Protein AF-A0AAV2J0L2-F1 (afdb_monomer)

Solvent-accessible surface area (backbone atoms only — not comparable to full-atom values): 5773 Å² total; per-residue (Å²): 134,97,79,76,76,50,74,67,54,54,50,52,54,50,51,46,53,52,51,53,52,49,51,51,52,51,44,51,51,54,52,51,51,53,50,52,52,41,52,50,55,52,52,53,39,68,74,71,47,91,86,59,57,69,62,52,51,50,52,44,50,50,54,53,51,52,53,52,50,56,44,52,50,57,50,51,53,50,52,50,51,48,50,51,54,52,50,50,54,54,52,52,62,51,54,57,56,56,66,76,73,109

Structure (mmCIF, N/CA/C/O backbone):
data_AF-A0AAV2J0L2-F1
#
_entry.id   AF-A0AAV2J0L2-F1
#
loop_
_atom_site.group_PDB
_atom_site.id
_atom_site.type_symbol
_atom_site.label_atom_id
_atom_site.label_alt_id
_atom_site.label_comp_id
_atom_site.label_asym_id
_atom_site.label_entity_id
_atom_site.label_seq_id
_atom_site.pdbx_PDB_ins_code
_atom_site.Cartn_x
_atom_site.Cartn_y
_atom_site.Cartn_z
_atom_site.occupancy
_atom_site.B_iso_or_equiv
_atom_site.auth_seq_id
_atom_site.auth_comp_id
_atom_site.auth_asym_id
_atom_site.auth_atom_id
_atom_site.pdbx_PDB_model_num
ATOM 1 N N . MET A 1 1 ? 30.136 -10.021 -23.443 1.00 39.88 1 MET A N 1
ATOM 2 C CA . MET A 1 1 ? 30.294 -8.549 -23.434 1.00 39.88 1 MET A CA 1
ATOM 3 C C . MET A 1 1 ? 28.905 -7.906 -23.415 1.00 39.88 1 MET A C 1
ATOM 5 O O . MET A 1 1 ? 28.427 -7.450 -24.441 1.00 39.88 1 MET A O 1
ATOM 9 N N . PHE A 1 2 ? 28.218 -7.916 -22.267 1.00 40.34 2 PHE A N 1
ATOM 10 C CA . PHE A 1 2 ? 26.909 -7.263 -22.108 1.00 40.34 2 PHE A CA 1
ATOM 11 C C . PHE A 1 2 ? 27.129 -5.760 -21.907 1.00 40.34 2 PHE A C 1
ATOM 13 O O . PHE A 1 2 ? 27.141 -5.279 -20.780 1.00 40.34 2 PHE A O 1
ATOM 20 N N . ARG A 1 3 ? 27.448 -5.019 -22.974 1.00 44.84 3 ARG A N 1
ATOM 21 C CA . ARG A 1 3 ? 27.792 -3.587 -22.854 1.00 44.84 3 ARG A CA 1
ATOM 22 C C . ARG A 1 3 ? 27.055 -2.677 -23.829 1.00 44.84 3 ARG A C 1
ATOM 24 O O . ARG A 1 3 ? 27.583 -1.644 -24.224 1.00 44.84 3 ARG A O 1
ATOM 31 N N . ARG A 1 4 ? 25.835 -3.048 -24.206 1.00 46.06 4 ARG A N 1
ATOM 32 C CA . ARG A 1 4 ? 24.925 -2.167 -24.942 1.00 46.06 4 ARG A CA 1
ATOM 33 C C . ARG A 1 4 ? 23.513 -2.304 -24.385 1.00 46.06 4 ARG A C 1
ATOM 35 O O . ARG A 1 4 ? 22.634 -2.816 -25.057 1.00 46.06 4 ARG A O 1
ATOM 42 N N . CYS A 1 5 ? 23.313 -1.876 -23.142 1.00 54.16 5 CYS A N 1
ATOM 43 C CA . CYS A 1 5 ? 21.995 -1.363 -22.785 1.00 54.16 5 CYS A CA 1
ATOM 44 C C . CYS A 1 5 ? 21.936 0.035 -23.408 1.00 54.16 5 CYS A C 1
ATOM 46 O O . C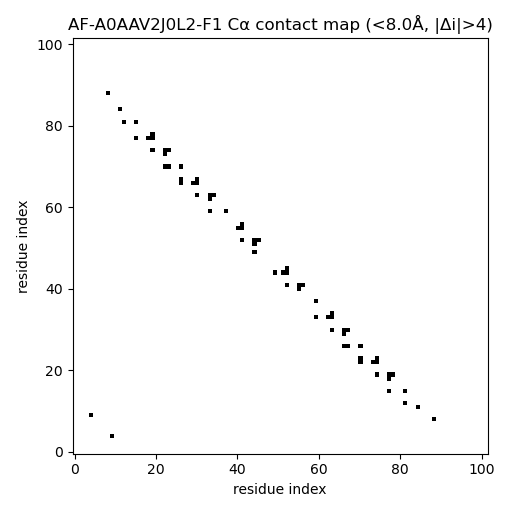YS A 1 5 ? 22.794 0.869 -23.105 1.00 54.16 5 CYS A O 1
ATOM 48 N N . SER A 1 6 ? 21.014 0.251 -24.341 1.00 61.62 6 SER A N 1
ATOM 49 C CA . SER A 1 6 ? 20.759 1.572 -24.916 1.00 61.62 6 SER A CA 1
ATOM 50 C C . SER A 1 6 ? 20.251 2.532 -23.826 1.00 61.62 6 SER A C 1
ATOM 52 O O . SER A 1 6 ? 19.874 2.096 -22.733 1.00 61.62 6 SER A O 1
ATOM 54 N N . GLY A 1 7 ? 20.261 3.845 -24.085 1.00 65.25 7 GLY A N 1
ATOM 55 C CA . GLY A 1 7 ? 19.723 4.833 -23.136 1.00 65.25 7 GLY A CA 1
ATOM 56 C C . GLY A 1 7 ? 18.276 4.520 -22.732 1.00 65.25 7 GLY A C 1
ATOM 57 O O . GLY A 1 7 ? 17.933 4.614 -21.553 1.00 65.25 7 GLY A O 1
ATOM 58 N N . ASP A 1 8 ? 17.482 4.027 -23.684 1.00 65.88 8 ASP A N 1
ATOM 59 C CA . ASP A 1 8 ? 16.105 3.575 -23.485 1.00 65.88 8 ASP A CA 1
ATOM 60 C C . ASP A 1 8 ? 15.984 2.418 -22.482 1.00 65.88 8 ASP A C 1
ATOM 62 O O . ASP A 1 8 ? 15.079 2.410 -21.648 1.00 65.88 8 ASP A O 1
ATOM 66 N N . ASP A 1 9 ? 16.907 1.452 -22.503 1.00 68.19 9 ASP A N 1
ATOM 67 C CA . ASP A 1 9 ? 16.869 0.300 -21.590 1.00 68.19 9 ASP A CA 1
ATOM 68 C C . ASP A 1 9 ? 17.164 0.718 -20.141 1.00 68.19 9 ASP A C 1
ATOM 70 O O . ASP A 1 9 ? 16.533 0.233 -19.197 1.00 68.19 9 ASP A O 1
ATOM 74 N N . GLN A 1 10 ? 18.097 1.660 -19.950 1.00 68.50 10 GLN A N 1
ATOM 75 C CA . GLN A 1 10 ? 18.356 2.240 -18.629 1.00 68.50 10 GLN A CA 1
ATOM 76 C C . GLN A 1 10 ? 17.172 3.063 -18.123 1.00 68.50 10 GLN A C 1
ATOM 78 O O . GLN A 1 10 ? 16.865 3.023 -16.928 1.00 68.50 10 GLN A O 1
ATOM 83 N N . GLU A 1 11 ? 16.507 3.812 -19.003 1.00 74.50 11 GLU A N 1
ATOM 84 C CA . GLU A 1 11 ? 15.331 4.591 -18.630 1.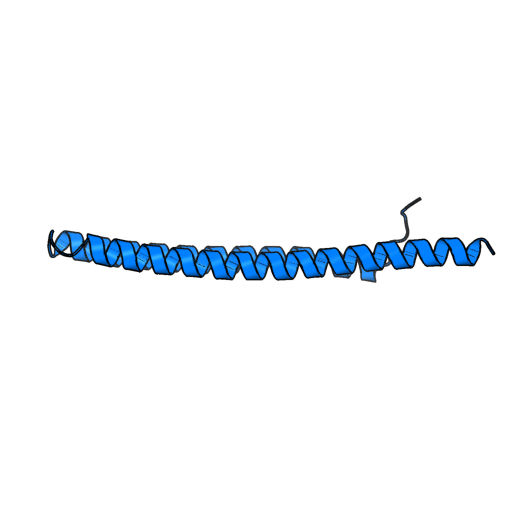00 74.50 11 GLU A CA 1
ATOM 85 C C . GLU A 1 11 ? 14.173 3.685 -18.194 1.00 74.50 11 GLU A C 1
ATOM 87 O O . GLU A 1 11 ? 13.561 3.937 -17.153 1.00 74.50 11 GLU A O 1
ATOM 92 N N . ARG A 1 12 ? 13.925 2.582 -18.913 1.00 70.81 12 ARG A N 1
ATOM 93 C CA . ARG A 1 12 ? 12.918 1.580 -18.527 1.00 70.81 12 ARG A CA 1
ATOM 94 C C . ARG A 1 12 ? 13.199 0.990 -17.151 1.00 70.81 12 ARG A C 1
ATOM 96 O O . ARG A 1 12 ? 12.300 0.943 -16.313 1.00 70.81 12 ARG A O 1
ATOM 103 N N . PHE A 1 13 ? 14.452 0.623 -16.874 1.00 71.50 13 PHE A N 1
ATOM 104 C CA . PHE A 1 13 ? 14.829 0.093 -15.563 1.00 71.50 13 PHE A CA 1
ATOM 105 C C . PHE A 1 13 ? 14.606 1.118 -14.437 1.00 71.50 13 PHE A C 1
ATOM 107 O O . PHE A 1 13 ? 14.072 0.775 -13.379 1.00 71.50 13 PHE A O 1
ATOM 114 N N . ARG A 1 14 ? 14.950 2.395 -14.668 1.00 75.56 14 ARG A N 1
ATOM 115 C CA . ARG A 1 14 ? 14.683 3.475 -13.700 1.00 75.56 14 ARG A CA 1
ATOM 116 C C . ARG A 1 14 ? 13.191 3.692 -13.471 1.00 75.56 14 ARG A C 1
ATOM 118 O O . ARG A 1 14 ? 12.794 3.825 -12.318 1.00 75.56 14 ARG A O 1
ATOM 125 N N . ARG A 1 15 ? 12.371 3.702 -14.528 1.00 75.19 15 ARG A N 1
ATOM 126 C CA . ARG A 1 15 ? 10.908 3.841 -14.408 1.00 75.19 15 ARG A CA 1
ATOM 127 C C . ARG A 1 15 ? 10.299 2.693 -13.607 1.00 75.19 15 ARG A C 1
ATOM 129 O O . ARG A 1 15 ? 9.504 2.945 -12.708 1.00 75.19 15 ARG A O 1
ATOM 136 N N . CYS A 1 16 ? 10.731 1.461 -13.868 1.00 73.44 16 CYS A N 1
ATOM 137 C CA . CYS A 1 16 ? 10.308 0.286 -13.109 1.00 73.44 16 CYS A CA 1
ATOM 138 C C . CYS A 1 16 ? 10.651 0.396 -11.619 1.00 73.44 16 CYS A C 1
ATOM 140 O O . CYS A 1 16 ? 9.775 0.256 -10.766 1.00 73.44 16 CYS A O 1
ATOM 142 N N . SER A 1 17 ? 11.909 0.706 -11.298 1.00 72.44 17 SER A N 1
ATOM 143 C CA . SER A 1 17 ? 12.351 0.883 -9.909 1.00 72.44 17 SER A CA 1
ATOM 144 C C . SER A 1 17 ? 11.601 2.023 -9.203 1.00 72.44 17 SER A C 1
ATOM 146 O O . SER A 1 17 ? 11.126 1.857 -8.079 1.00 72.44 17 SER A O 1
ATOM 148 N N . GLY A 1 18 ? 11.420 3.156 -9.892 1.00 79.69 18 GLY A N 1
ATOM 149 C CA . GLY A 1 18 ? 10.684 4.313 -9.381 1.00 79.69 18 GLY A CA 1
ATOM 150 C C . GLY A 1 18 ? 9.227 3.990 -9.060 1.00 79.69 18 GLY A C 1
ATOM 151 O O . GLY A 1 18 ? 8.774 4.254 -7.948 1.00 79.69 18 GLY A O 1
ATOM 152 N N . GLY A 1 19 ? 8.515 3.334 -9.979 1.00 76.50 19 GLY A N 1
ATOM 153 C CA . GLY A 1 19 ? 7.124 2.956 -9.744 1.00 76.50 19 GLY A CA 1
ATOM 154 C C . GLY A 1 19 ? 6.966 1.941 -8.603 1.00 76.50 19 GLY A C 1
ATOM 155 O O . GLY A 1 19 ? 6.003 2.022 -7.841 1.00 76.50 19 GLY A O 1
ATOM 156 N N . VAL A 1 20 ? 7.900 0.990 -8.442 1.00 71.50 20 VAL A N 1
ATOM 157 C CA . VAL A 1 20 ? 7.850 0.021 -7.328 1.00 71.50 20 VAL A CA 1
ATOM 158 C C . VAL A 1 20 ? 8.009 0.754 -5.997 1.00 71.50 20 VAL A C 1
ATOM 160 O O . VAL A 1 20 ? 7.301 0.462 -5.032 1.00 71.50 20 VAL A O 1
ATOM 163 N N . GLN A 1 21 ? 8.901 1.744 -5.951 1.00 76.25 21 GLN A N 1
ATOM 164 C CA . GLN A 1 21 ? 9.114 2.557 -4.760 1.00 76.25 21 GLN A CA 1
ATOM 165 C C . GLN A 1 21 ? 7.892 3.427 -4.423 1.00 76.25 21 GLN A C 1
ATOM 167 O O . GLN A 1 21 ? 7.539 3.552 -3.249 1.00 76.25 21 GLN A O 1
ATOM 172 N N . GLU A 1 22 ? 7.223 4.001 -5.425 1.00 81.31 22 GLU A N 1
ATOM 173 C CA . GLU A 1 22 ? 5.977 4.754 -5.235 1.00 81.31 22 GLU A CA 1
ATOM 174 C C . GLU A 1 22 ? 4.836 3.873 -4.725 1.00 81.31 22 GLU A C 1
ATOM 176 O O . GLU A 1 22 ? 4.176 4.244 -3.751 1.00 81.31 22 GLU A O 1
ATOM 181 N N . LEU A 1 23 ? 4.649 2.683 -5.306 1.00 75.88 23 LEU A N 1
ATOM 182 C CA . LEU A 1 23 ? 3.660 1.716 -4.827 1.00 75.88 23 LEU A CA 1
ATOM 183 C C . LEU A 1 23 ? 3.913 1.332 -3.372 1.00 75.88 23 LEU A C 1
ATOM 185 O O . LEU A 1 23 ? 2.986 1.350 -2.564 1.00 75.88 23 LEU A O 1
ATOM 1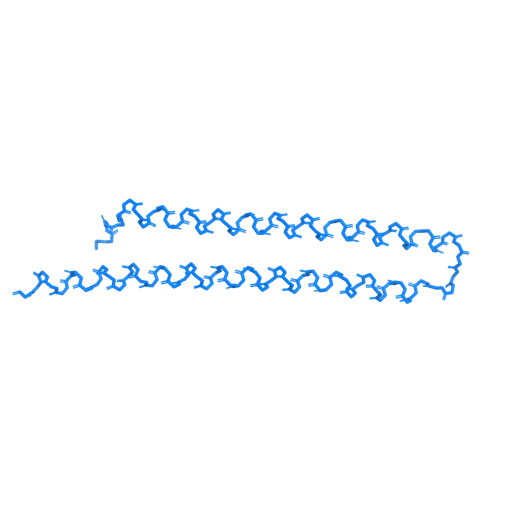89 N N . PHE A 1 24 ? 5.167 1.052 -3.011 1.00 73.75 24 PHE A N 1
ATOM 190 C CA . PHE A 1 24 ? 5.520 0.724 -1.633 1.00 73.75 24 PHE A CA 1
ATOM 191 C C . PHE A 1 24 ? 5.192 1.871 -0.666 1.00 73.75 24 PHE A C 1
ATOM 193 O O . PHE A 1 24 ? 4.609 1.639 0.395 1.00 73.75 24 PHE A O 1
ATOM 200 N N . ARG A 1 25 ? 5.510 3.122 -1.035 1.00 79.56 25 ARG A N 1
ATOM 201 C CA . ARG A 1 25 ? 5.175 4.301 -0.217 1.00 79.56 25 ARG A CA 1
ATOM 202 C C . ARG A 1 25 ? 3.668 4.489 -0.071 1.00 79.56 25 ARG A C 1
ATOM 204 O O . ARG A 1 25 ? 3.202 4.697 1.046 1.00 79.56 25 ARG A O 1
ATOM 211 N N . SER A 1 26 ? 2.922 4.402 -1.171 1.00 77.50 26 SER A N 1
ATOM 212 C CA . SER A 1 26 ? 1.465 4.558 -1.168 1.00 77.50 26 SER A CA 1
ATOM 213 C C . SER A 1 26 ? 0.807 3.501 -0.279 1.00 77.50 26 SER A C 1
ATOM 215 O O . SER A 1 26 ? 0.069 3.832 0.648 1.00 77.50 26 SER A O 1
ATOM 217 N N . CYS A 1 27 ? 1.181 2.237 -0.470 1.00 74.62 27 CYS A N 1
ATOM 218 C CA . CYS A 1 27 ? 0.691 1.119 0.325 1.00 74.62 27 CYS A CA 1
ATOM 219 C C . CYS A 1 27 ? 1.009 1.247 1.813 1.00 74.62 27 CYS A C 1
ATOM 221 O O . CYS A 1 27 ? 0.127 1.055 2.649 1.00 74.62 27 CYS A O 1
ATOM 223 N N . SER A 1 28 ? 2.242 1.625 2.152 1.00 75.25 28 SER A N 1
ATOM 224 C CA . SER A 1 28 ? 2.636 1.877 3.540 1.00 75.25 28 SER A CA 1
ATOM 225 C C . SER A 1 28 ? 1.807 3.003 4.176 1.00 75.25 28 SER A C 1
ATOM 227 O O . SER A 1 28 ? 1.352 2.872 5.314 1.00 75.25 28 SER A O 1
ATOM 229 N N . GLY A 1 29 ? 1.530 4.073 3.421 1.00 81.38 29 GLY A N 1
ATOM 230 C CA . GLY A 1 29 ? 0.675 5.178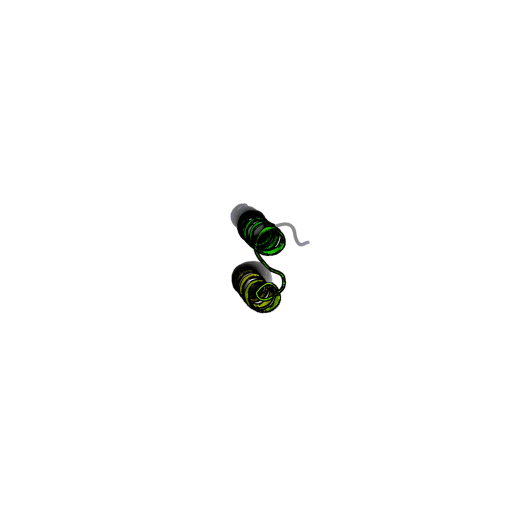 3.861 1.00 81.38 29 GLY A CA 1
ATOM 231 C C . GLY A 1 29 ? -0.761 4.742 4.163 1.00 81.38 29 GLY A C 1
ATOM 232 O O . GLY A 1 29 ? -1.275 5.037 5.243 1.00 81.38 29 GLY A O 1
ATOM 233 N N . VAL A 1 30 ? -1.384 3.981 3.257 1.00 77.00 30 VAL A N 1
ATOM 234 C CA . VAL A 1 30 ? -2.752 3.465 3.448 1.00 77.00 30 VAL A CA 1
ATOM 235 C C . VAL A 1 30 ? -2.820 2.529 4.659 1.00 77.00 30 VAL A C 1
ATOM 237 O O . VAL A 1 30 ? -3.714 2.664 5.494 1.00 77.00 30 VAL A O 1
ATOM 240 N N . VAL A 1 31 ? -1.853 1.616 4.811 1.00 73.56 31 VAL A N 1
ATOM 241 C CA . VAL A 1 31 ? -1.791 0.704 5.968 1.00 73.56 31 VAL A CA 1
ATOM 242 C C . VAL A 1 31 ? -1.650 1.480 7.281 1.00 73.56 31 VAL A C 1
ATOM 244 O O . VAL A 1 31 ? -2.360 1.180 8.244 1.00 73.56 31 VAL A O 1
ATOM 247 N N . GLN A 1 32 ? -0.787 2.502 7.330 1.00 79.69 32 GLN A N 1
ATOM 248 C CA . GLN A 1 32 ? -0.657 3.350 8.517 1.00 79.69 32 GLN A CA 1
ATOM 249 C C . GLN A 1 32 ? -1.962 4.068 8.871 1.00 79.69 32 GLN A C 1
ATOM 251 O O . GLN A 1 32 ? -2.306 4.147 10.052 1.00 79.69 32 GLN A O 1
ATOM 256 N N . GLU A 1 33 ? -2.679 4.609 7.884 1.00 82.12 33 GLU A N 1
ATOM 257 C CA . GLU A 1 33 ? -3.942 5.306 8.132 1.00 82.12 33 GLU A CA 1
ATOM 258 C C . GLU A 1 33 ? -4.992 4.354 8.718 1.00 82.12 33 GLU A C 1
ATOM 260 O O . GLU A 1 33 ? -5.599 4.656 9.750 1.00 82.12 33 GLU A O 1
ATOM 265 N N . VAL A 1 34 ? -5.151 3.169 8.119 1.00 76.06 34 VAL A N 1
ATOM 266 C CA . VAL A 1 34 ? -6.085 2.142 8.601 1.00 76.06 34 VAL A CA 1
ATOM 267 C C . VAL A 1 34 ? -5.743 1.709 10.022 1.00 76.06 34 VAL A C 1
ATOM 269 O O . VAL A 1 34 ? -6.640 1.609 10.864 1.00 76.06 34 VAL A O 1
ATOM 272 N N . PHE A 1 35 ? -4.460 1.496 10.325 1.00 74.62 35 PHE A N 1
ATOM 273 C CA . PHE A 1 35 ? -4.024 1.121 11.669 1.00 74.62 35 PHE A CA 1
ATOM 274 C C . PHE A 1 35 ? -4.352 2.208 12.701 1.00 74.62 35 PHE A C 1
ATOM 276 O O . PHE A 1 35 ? -4.854 1.912 13.790 1.00 74.62 35 PHE A O 1
ATOM 283 N N . ARG A 1 36 ? -4.123 3.479 12.345 1.00 81.56 36 ARG A N 1
ATOM 284 C CA . ARG A 1 36 ? -4.398 4.633 13.212 1.00 81.56 36 ARG A CA 1
ATOM 285 C C . ARG A 1 36 ? -5.892 4.766 13.511 1.00 81.56 36 ARG A C 1
ATOM 287 O O . ARG A 1 36 ? -6.269 4.928 14.670 1.00 81.56 36 ARG A O 1
ATOM 294 N N . ARG A 1 37 ? -6.744 4.636 12.486 1.00 77.50 37 ARG A N 1
ATOM 295 C CA . ARG A 1 37 ? -8.210 4.670 12.634 1.00 77.50 37 ARG A CA 1
ATOM 296 C C . ARG A 1 37 ? -8.706 3.500 13.478 1.00 77.50 37 ARG A C 1
ATOM 298 O O . ARG A 1 37 ? -9.450 3.713 14.428 1.00 77.50 37 ARG A O 1
ATOM 305 N N . SER A 1 38 ? -8.228 2.291 13.192 1.00 74.88 38 SER A N 1
ATOM 306 C CA . SER A 1 38 ? -8.598 1.075 13.928 1.00 74.88 38 SER A CA 1
ATOM 307 C C . SER A 1 38 ? -8.234 1.169 15.410 1.00 74.88 38 SER A C 1
ATOM 309 O O . SER A 1 38 ? -9.057 0.873 16.271 1.00 74.88 38 SER A O 1
ATOM 311 N N . SER A 1 39 ? -7.031 1.659 15.721 1.00 75.50 39 SER A N 1
ATOM 312 C CA . SER A 1 39 ? -6.583 1.852 17.105 1.00 75.50 39 SER A CA 1
ATOM 313 C C . SER A 1 39 ? -7.430 2.883 17.855 1.00 75.50 39 SER A C 1
ATOM 315 O O . SER A 1 39 ? -7.738 2.677 19.028 1.00 75.50 39 SER A O 1
ATOM 317 N N . GLY A 1 40 ? -7.848 3.963 17.182 1.00 80.06 40 GLY A N 1
ATOM 318 C CA . GLY A 1 40 ? -8.757 4.960 17.753 1.00 80.06 40 GLY A CA 1
ATOM 319 C C . GLY A 1 40 ? -10.123 4.372 18.114 1.00 80.06 40 GLY A C 1
ATOM 320 O O . GLY A 1 40 ? -10.589 4.555 19.237 1.00 80.06 40 GLY A O 1
ATOM 321 N N . VAL A 1 41 ? -10.721 3.594 17.205 1.00 73.88 41 VAL A N 1
ATOM 322 C CA . VAL A 1 41 ? -12.015 2.929 17.445 1.00 73.88 41 VAL A CA 1
ATOM 323 C C . VAL A 1 41 ? -11.911 1.920 18.595 1.00 73.88 41 VAL A C 1
ATOM 325 O O . VAL A 1 41 ? -12.774 1.887 19.472 1.00 73.88 41 VAL A O 1
ATOM 328 N N . VAL A 1 42 ? -10.835 1.126 18.642 1.00 69.69 42 VAL A N 1
ATOM 329 C CA . VAL A 1 42 ? -10.602 0.160 19.729 1.00 69.69 42 VAL A CA 1
ATOM 330 C C . VAL A 1 42 ? -10.419 0.863 21.078 1.00 69.69 42 VAL A C 1
ATOM 332 O O . VAL A 1 42 ? -11.003 0.419 22.066 1.00 69.69 42 VAL A O 1
ATOM 335 N N . GLN A 1 43 ? -9.665 1.969 21.143 1.00 73.75 43 GLN A N 1
ATOM 336 C CA . GLN A 1 43 ? -9.522 2.757 22.376 1.00 73.75 43 GLN A CA 1
ATOM 337 C C . GLN A 1 43 ? -10.854 3.343 22.857 1.00 73.75 43 GLN A C 1
ATOM 339 O O . GLN A 1 43 ? -11.138 3.315 24.057 1.00 73.75 43 GLN A O 1
ATOM 344 N N . GLU A 1 44 ? -11.669 3.881 21.947 1.00 72.75 44 GLU A N 1
ATOM 345 C CA . GLU A 1 44 ? -12.970 4.457 22.293 1.00 72.75 44 GLU A CA 1
ATOM 346 C C . GLU A 1 44 ? -13.935 3.388 22.825 1.00 72.75 44 GLU A C 1
ATOM 348 O O . GLU A 1 44 ? -14.633 3.617 23.814 1.00 72.75 44 GLU A O 1
ATOM 353 N N . LEU A 1 45 ? -13.912 2.187 22.243 1.00 67.06 45 LEU A N 1
ATOM 354 C CA . LEU A 1 45 ? -14.694 1.047 22.723 1.00 67.06 45 LEU A CA 1
ATOM 355 C C . LEU A 1 45 ? -14.218 0.527 24.075 1.00 67.06 45 LEU A C 1
ATOM 357 O O . LEU A 1 45 ? -15.056 0.280 24.936 1.00 67.06 45 LEU A O 1
ATOM 361 N N . PHE A 1 46 ? -12.904 0.428 24.298 1.00 65.69 46 PHE A N 1
ATOM 362 C CA . PHE A 1 46 ? -12.350 0.045 25.601 1.00 65.69 46 PHE A CA 1
ATOM 363 C C . PHE A 1 46 ? -12.777 1.004 26.718 1.00 65.69 46 PHE A C 1
ATOM 365 O O . PHE A 1 46 ? -12.998 0.567 27.845 1.00 65.69 46 PHE A O 1
ATOM 372 N N . ARG A 1 47 ? -12.936 2.301 26.413 1.00 67.31 47 ARG A N 1
ATOM 373 C CA . ARG A 1 47 ? -13.522 3.263 27.360 1.00 67.31 47 ARG A CA 1
ATOM 374 C C . ARG A 1 47 ? -15.021 3.065 27.565 1.00 67.31 47 ARG A C 1
ATOM 376 O O . ARG A 1 47 ? -15.519 3.410 28.630 1.00 67.31 47 ARG A O 1
ATOM 383 N N . ARG A 1 48 ? -15.745 2.598 26.544 1.00 65.69 48 ARG A N 1
ATOM 384 C CA . ARG A 1 48 ? -17.212 2.568 26.541 1.00 65.69 48 ARG A CA 1
ATOM 385 C C . ARG A 1 48 ? -17.811 1.267 27.064 1.00 65.69 48 ARG A C 1
ATOM 387 O O . ARG A 1 48 ? -18.799 1.368 27.776 1.00 65.69 48 ARG A O 1
ATOM 394 N N . CYS A 1 49 ? -17.281 0.084 26.742 1.00 54.25 49 CYS A N 1
ATOM 395 C CA . CYS A 1 49 ? -17.888 -1.209 27.102 1.00 54.25 49 CYS A CA 1
ATOM 396 C C . CYS A 1 49 ? -16.919 -2.395 26.899 1.00 54.25 49 CYS A C 1
ATOM 398 O O . CYS A 1 49 ? -16.164 -2.429 25.932 1.00 54.25 49 CYS A O 1
ATOM 400 N N . SER A 1 50 ? -17.032 -3.446 27.721 1.00 57.47 50 SER A N 1
ATOM 401 C CA . SER A 1 50 ? -16.302 -4.721 27.560 1.00 57.47 50 SER A CA 1
ATOM 402 C C . SER A 1 50 ? -16.905 -5.683 26.516 1.00 57.47 50 SER A C 1
ATOM 404 O O . SER A 1 50 ? -16.243 -6.637 26.117 1.00 57.47 50 SER A O 1
ATOM 406 N N . GLY A 1 51 ? -18.135 -5.447 26.036 1.00 57.03 51 GLY A N 1
ATOM 407 C CA . GLY A 1 51 ? -18.893 -6.411 25.217 1.00 57.03 51 GLY A CA 1
ATOM 408 C C . GLY A 1 51 ? -18.755 -6.326 23.686 1.00 57.03 51 GLY A C 1
ATOM 409 O O . GLY A 1 51 ? -19.199 -7.240 23.004 1.00 5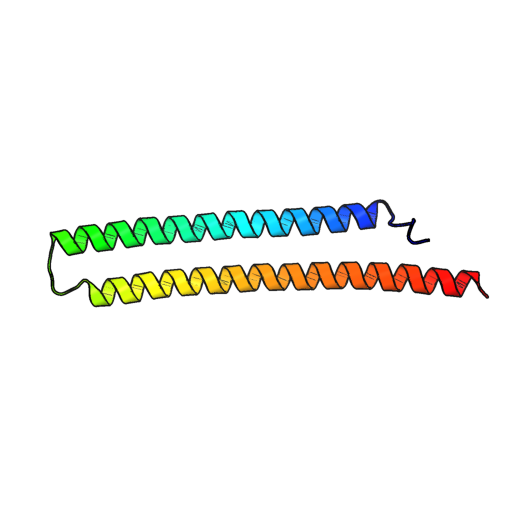7.03 51 GLY A O 1
ATOM 410 N N . GLY A 1 52 ? -18.155 -5.268 23.123 1.00 63.16 52 GLY A N 1
ATOM 411 C CA . GLY A 1 52 ? -18.142 -5.020 21.661 1.00 63.16 52 GLY A CA 1
ATOM 412 C C . GLY A 1 52 ? -16.772 -5.103 20.976 1.00 63.16 52 GLY A C 1
ATOM 413 O O . GLY A 1 52 ? -16.660 -4.909 19.768 1.00 63.16 52 GLY A O 1
ATOM 414 N N . VAL A 1 53 ? -15.704 -5.371 21.731 1.00 67.62 53 VAL A N 1
ATOM 415 C CA . VAL A 1 53 ? -14.319 -5.246 21.239 1.00 67.62 53 VAL A CA 1
ATOM 416 C C . VAL A 1 53 ? -13.989 -6.288 20.161 1.00 67.62 53 VAL A C 1
ATOM 418 O O . VAL A 1 53 ? -13.242 -6.002 19.227 1.00 67.62 53 VAL A O 1
ATOM 421 N N . GLN A 1 54 ? -14.561 -7.491 20.254 1.00 69.56 54 GLN A N 1
ATOM 422 C CA . GLN A 1 54 ? -14.183 -8.613 19.392 1.00 69.56 54 GLN A CA 1
ATOM 423 C C . GLN A 1 54 ? -14.675 -8.460 17.943 1.00 69.56 54 GLN A C 1
ATOM 425 O O . GLN A 1 54 ? -13.950 -8.804 17.008 1.00 69.56 54 GLN A O 1
ATOM 430 N N . GLU A 1 55 ? -15.879 -7.922 17.738 1.00 72.94 55 GLU A N 1
ATOM 431 C CA . GLU A 1 55 ? -16.439 -7.690 16.400 1.00 72.94 55 GLU A CA 1
ATOM 432 C C . GLU A 1 55 ? -15.696 -6.565 15.671 1.00 72.94 55 GLU A C 1
ATOM 434 O O . GLU A 1 55 ? -15.313 -6.713 14.510 1.00 72.94 55 GLU A O 1
ATOM 439 N N . VAL A 1 56 ? -15.381 -5.481 16.382 1.00 72.12 56 VAL A N 1
ATOM 440 C CA . VAL A 1 56 ? -14.586 -4.380 15.829 1.00 72.12 56 VAL A CA 1
ATOM 441 C C . VAL A 1 56 ? -13.169 -4.823 15.506 1.00 72.12 56 VAL A C 1
ATOM 443 O O . VAL A 1 56 ? -12.665 -4.495 14.435 1.00 72.12 56 VAL A O 1
ATOM 446 N N . PHE A 1 57 ? -12.543 -5.627 16.367 1.00 72.31 57 PHE A N 1
ATOM 447 C CA . PHE A 1 57 ? -11.225 -6.178 16.073 1.00 72.31 57 PHE A CA 1
ATOM 448 C C . PHE A 1 57 ? -11.236 -7.019 14.786 1.00 72.31 57 PHE A C 1
ATOM 450 O O . PHE A 1 57 ? -10.348 -6.860 13.947 1.00 72.31 57 PHE A O 1
ATOM 457 N N . ARG A 1 58 ? -12.263 -7.860 14.580 1.00 77.50 58 ARG A N 1
ATOM 458 C CA . ARG A 1 58 ? -12.429 -8.611 13.321 1.00 77.50 58 ARG A CA 1
ATOM 459 C C . ARG A 1 58 ? -12.613 -7.687 12.121 1.00 77.50 58 ARG A C 1
ATOM 461 O O . ARG A 1 58 ? -11.959 -7.903 11.105 1.00 77.50 58 ARG A O 1
ATOM 468 N N . SER A 1 59 ? -13.456 -6.664 12.240 1.00 78.31 59 SER A N 1
ATOM 469 C CA . SER A 1 59 ? -13.705 -5.709 11.156 1.00 78.31 59 SER A CA 1
ATOM 470 C C . SER A 1 59 ? -12.430 -4.945 10.771 1.00 78.31 59 SER A C 1
ATOM 472 O O . SER A 1 59 ? -12.018 -4.962 9.612 1.00 78.31 59 SER A O 1
ATOM 474 N N . CYS A 1 60 ? -11.719 -4.383 11.753 1.00 74.31 60 CYS A N 1
ATOM 475 C CA . CYS A 1 60 ? -10.436 -3.708 11.549 1.00 74.31 60 CYS A CA 1
ATOM 476 C C . CYS A 1 60 ? -9.386 -4.631 10.916 1.00 74.31 60 CYS A C 1
ATOM 478 O O . CYS A 1 60 ? -8.694 -4.231 9.981 1.00 74.31 60 CYS A O 1
ATOM 480 N N . SER A 1 61 ? -9.282 -5.875 11.392 1.00 76.56 61 SER A N 1
ATOM 481 C CA . SER A 1 61 ? -8.363 -6.864 10.823 1.00 76.56 61 SER A CA 1
ATOM 482 C C . SER A 1 61 ? -8.707 -7.197 9.366 1.00 76.56 61 SER A C 1
ATOM 484 O O . SER A 1 61 ? -7.800 -7.265 8.536 1.00 76.56 61 SER A O 1
ATOM 486 N N . GLY A 1 62 ? -9.996 -7.316 9.033 1.00 82.88 62 GLY A N 1
ATOM 487 C CA . GLY A 1 62 ? -10.466 -7.529 7.662 1.00 82.88 62 GLY A CA 1
ATOM 488 C C . GLY A 1 62 ? -10.087 -6.383 6.722 1.00 82.88 62 GLY A C 1
ATOM 489 O O . GLY A 1 62 ? -9.541 -6.627 5.646 1.00 82.88 62 GLY A O 1
ATOM 490 N N . VAL A 1 63 ? -10.275 -5.131 7.155 1.00 80.50 63 VAL A N 1
ATOM 491 C CA . VAL A 1 63 ? -9.872 -3.949 6.370 1.00 80.50 63 VAL A CA 1
ATOM 492 C C . VAL A 1 63 ? -8.358 -3.937 6.128 1.00 80.50 63 VAL A C 1
ATOM 494 O O . VAL A 1 63 ? -7.915 -3.704 5.003 1.00 80.50 63 VAL A O 1
ATOM 497 N N . VAL A 1 64 ? -7.549 -4.230 7.153 1.00 75.62 64 VAL A N 1
ATOM 498 C CA . VAL A 1 64 ? -6.083 -4.311 7.010 1.00 75.62 64 VAL A CA 1
ATOM 499 C C . VAL A 1 64 ? -5.678 -5.412 6.024 1.00 75.62 64 VAL A C 1
ATOM 501 O O . VAL A 1 64 ? -4.826 -5.173 5.165 1.00 75.62 64 VAL A O 1
ATOM 504 N N . GLN A 1 65 ? -6.290 -6.599 6.107 1.00 81.31 65 GLN A N 1
ATOM 505 C CA . GLN A 1 65 ? -6.011 -7.694 5.174 1.00 81.31 65 GLN A CA 1
ATOM 506 C C . GLN A 1 65 ? -6.351 -7.324 3.729 1.00 81.31 65 GLN A C 1
ATOM 508 O O . GLN A 1 65 ? -5.570 -7.621 2.822 1.00 81.31 65 GLN A O 1
ATOM 513 N N . GLU A 1 66 ? -7.481 -6.656 3.495 1.00 85.06 66 GLU A N 1
ATOM 514 C CA . GLU A 1 66 ? -7.873 -6.271 2.142 1.00 85.06 66 GLU A CA 1
ATOM 515 C C . GLU A 1 66 ? -6.910 -5.246 1.532 1.00 85.06 66 GLU A C 1
ATOM 517 O O . GLU A 1 66 ? -6.511 -5.389 0.372 1.00 85.06 66 GLU A O 1
ATOM 522 N N . VAL A 1 67 ? -6.475 -4.253 2.314 1.00 77.81 67 VAL A N 1
ATOM 523 C CA . VAL A 1 67 ? -5.454 -3.290 1.877 1.00 77.81 67 VAL A CA 1
ATOM 524 C C . VAL A 1 67 ? -4.153 -4.007 1.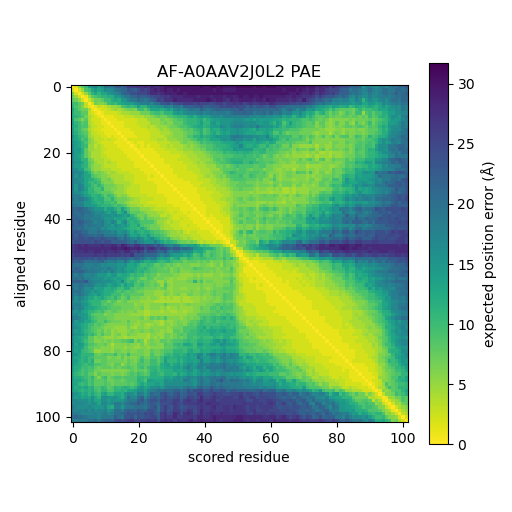525 1.00 77.81 67 VAL A C 1
ATOM 526 O O . VAL A 1 67 ? -3.587 -3.763 0.458 1.00 77.81 67 VAL A O 1
ATOM 529 N N . PHE A 1 68 ? -3.701 -4.931 2.376 1.00 76.38 68 PHE A N 1
ATOM 530 C CA . PHE A 1 68 ? -2.480 -5.693 2.122 1.00 76.38 68 PHE A CA 1
ATOM 531 C C . PHE A 1 68 ? -2.574 -6.526 0.834 1.00 76.38 68 PHE A C 1
ATOM 533 O O . PHE A 1 68 ? -1.627 -6.546 0.041 1.00 76.38 68 PHE A O 1
ATOM 540 N N . ARG A 1 69 ? -3.727 -7.162 0.580 1.00 84.50 69 ARG A N 1
ATOM 541 C CA . ARG A 1 69 ? -3.983 -7.919 -0.655 1.00 84.50 69 ARG A CA 1
ATOM 542 C C . ARG A 1 69 ? -3.871 -7.028 -1.891 1.00 84.50 69 ARG A C 1
ATOM 544 O O . ARG A 1 69 ? -3.103 -7.352 -2.792 1.00 84.50 69 ARG A O 1
ATOM 551 N N . ARG A 1 70 ? -4.575 -5.891 -1.915 1.00 81.69 70 ARG A N 1
ATOM 552 C CA . ARG A 1 70 ? -4.550 -4.952 -3.055 1.00 81.69 70 ARG A CA 1
ATOM 553 C C . ARG A 1 70 ? -3.140 -4.425 -3.326 1.00 81.69 70 ARG A C 1
ATOM 555 O O . ARG A 1 70 ? -2.710 -4.342 -4.472 1.00 81.69 70 ARG A O 1
ATOM 562 N N . CYS A 1 71 ? -2.399 -4.122 -2.265 1.00 75.94 71 CYS A N 1
ATOM 563 C CA . CYS A 1 71 ? -1.010 -3.692 -2.360 1.00 75.94 71 CYS A CA 1
ATOM 564 C C . CYS A 1 71 ? -0.081 -4.765 -2.930 1.00 75.94 71 CYS A C 1
ATOM 566 O O . CYS A 1 71 ? 0.751 -4.476 -3.791 1.00 75.94 71 CYS A O 1
ATOM 568 N N . SER A 1 72 ? -0.252 -6.010 -2.488 1.00 77.38 72 SER A N 1
ATOM 569 C CA . SER A 1 72 ? 0.504 -7.152 -3.005 1.00 77.38 72 SER A CA 1
ATOM 570 C C . SER A 1 72 ? 0.202 -7.397 -4.485 1.00 77.38 72 SER A C 1
ATOM 572 O O . SER A 1 72 ? 1.119 -7.638 -5.265 1.00 77.38 72 SER A O 1
ATOM 574 N N . GLU A 1 73 ? -1.063 -7.287 -4.893 1.00 85.75 73 GLU A N 1
ATOM 575 C CA . GLU A 1 73 ? -1.483 -7.416 -6.294 1.00 85.75 73 GLU A CA 1
ATOM 576 C C . GLU A 1 73 ? -0.839 -6.348 -7.183 1.00 85.75 73 GLU A C 1
ATOM 578 O O . GLU A 1 73 ? -0.221 -6.694 -8.191 1.00 85.75 73 GLU A O 1
ATOM 583 N N . GLY A 1 74 ? -0.894 -5.075 -6.775 1.00 79.50 74 GLY A N 1
ATOM 584 C CA . GLY A 1 74 ? -0.263 -3.979 -7.516 1.00 79.50 74 GLY A CA 1
ATOM 585 C C . GLY A 1 74 ? 1.255 -4.141 -7.635 1.00 79.50 74 GLY A C 1
ATOM 586 O O . GLY A 1 74 ? 1.825 -3.918 -8.704 1.00 79.50 74 GLY A O 1
ATOM 587 N N . PHE A 1 75 ? 1.915 -4.603 -6.567 1.00 77.38 75 PHE A N 1
ATOM 588 C CA . PHE A 1 75 ? 3.339 -4.934 -6.600 1.00 77.38 75 PHE A CA 1
ATOM 589 C C . PHE A 1 75 ? 3.646 -6.046 -7.612 1.00 77.38 75 PHE A C 1
ATOM 591 O O . PHE A 1 75 ? 4.541 -5.890 -8.442 1.00 77.38 75 PHE A O 1
ATOM 598 N N . TRP A 1 76 ? 2.903 -7.156 -7.576 1.00 77.00 76 TRP A N 1
ATOM 599 C CA . TRP A 1 76 ? 3.139 -8.295 -8.464 1.00 77.00 76 TRP A CA 1
ATOM 600 C C . TRP A 1 76 ? 2.845 -7.985 -9.930 1.00 77.00 76 TRP A C 1
ATOM 602 O O . TRP A 1 76 ? 3.554 -8.483 -10.807 1.00 77.00 76 TRP A O 1
ATOM 612 N N . GLU A 1 77 ? 1.836 -7.161 -10.213 1.00 84.00 77 GLU A N 1
ATOM 613 C CA . GLU A 1 77 ? 1.548 -6.710 -11.574 1.00 84.00 77 GLU A CA 1
ATOM 614 C C . GLU A 1 77 ? 2.728 -5.917 -12.144 1.00 84.00 77 GLU A C 1
ATOM 616 O O . GLU A 1 77 ? 3.227 -6.222 -13.230 1.00 84.00 77 GLU A O 1
ATOM 621 N N . MET A 1 78 ? 3.225 -4.947 -11.380 1.00 75.62 78 MET A N 1
ATOM 622 C CA . MET A 1 78 ? 4.389 -4.152 -11.755 1.00 75.62 78 MET A CA 1
ATOM 623 C C . MET A 1 78 ? 5.653 -4.993 -11.892 1.00 75.62 78 MET A C 1
ATOM 625 O O . MET A 1 78 ? 6.360 -4.881 -12.891 1.00 75.62 78 MET A O 1
ATOM 629 N N . PHE A 1 79 ? 5.907 -5.893 -10.942 1.00 74.75 79 PHE A N 1
ATOM 630 C CA . PHE A 1 79 ? 7.037 -6.813 -11.007 1.00 74.75 79 PHE A CA 1
ATOM 631 C C . PHE A 1 79 ? 7.002 -7.660 -12.287 1.00 74.75 79 PHE A C 1
ATOM 633 O O . PHE A 1 79 ? 8.018 -7.807 -12.965 1.00 74.75 79 PHE A O 1
ATOM 640 N N . ARG A 1 80 ? 5.821 -8.167 -12.667 1.00 79.56 80 ARG A N 1
ATOM 641 C CA . ARG A 1 80 ? 5.640 -8.957 -13.891 1.00 79.56 80 ARG A CA 1
ATOM 642 C C . ARG A 1 80 ? 5.873 -8.129 -15.156 1.00 79.56 80 ARG A C 1
ATOM 644 O O . ARG A 1 80 ? 6.512 -8.633 -16.0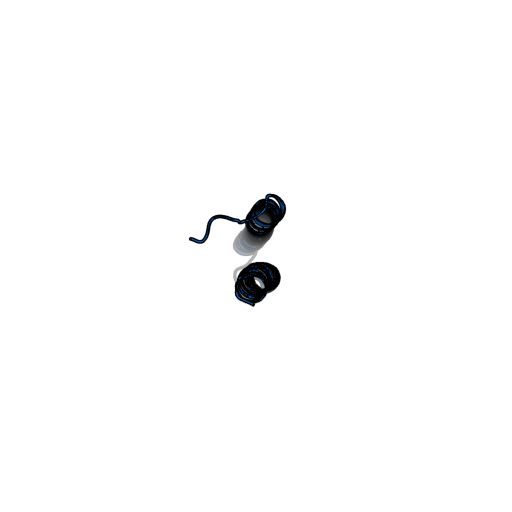77 1.00 79.56 80 ARG A O 1
ATOM 651 N N . ARG A 1 81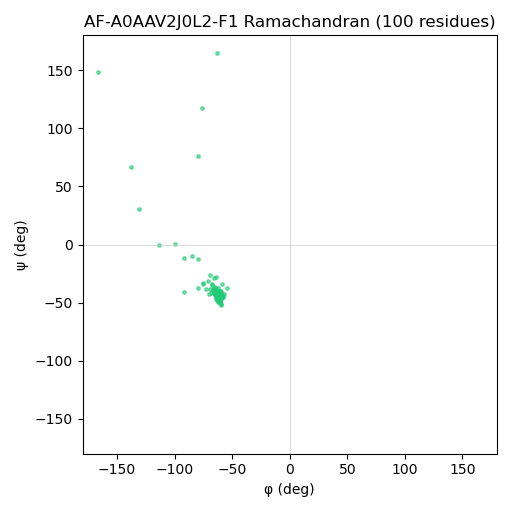 ? 5.405 -6.876 -15.195 1.00 76.44 81 ARG A N 1
ATOM 652 C CA . ARG A 1 81 ? 5.676 -5.947 -16.308 1.00 76.44 81 ARG A CA 1
ATOM 653 C C . ARG A 1 81 ? 7.176 -5.690 -16.458 1.00 76.44 81 ARG A C 1
ATOM 655 O O . ARG A 1 81 ? 7.718 -5.905 -17.534 1.00 76.44 81 ARG A O 1
ATOM 662 N N . CYS A 1 82 ? 7.859 -5.365 -15.361 1.00 74.75 82 CYS A N 1
ATOM 663 C CA . CYS A 1 82 ? 9.304 -5.136 -15.364 1.00 74.75 82 CYS A CA 1
ATOM 664 C C . CYS A 1 82 ? 10.099 -6.368 -15.810 1.00 74.75 82 CYS A C 1
ATOM 666 O O . CYS A 1 82 ? 11.061 -6.249 -16.566 1.00 74.75 82 CYS A O 1
ATOM 668 N N . LEU A 1 83 ? 9.695 -7.564 -15.373 1.00 76.31 83 LEU A N 1
ATOM 669 C CA . LEU A 1 83 ? 10.325 -8.808 -15.807 1.00 76.31 83 LEU A CA 1
ATOM 670 C C . LEU A 1 83 ? 10.118 -9.054 -17.311 1.00 76.31 83 LEU A C 1
ATOM 672 O O . LEU A 1 83 ? 11.047 -9.495 -17.988 1.00 76.31 83 LEU A O 1
ATOM 676 N N . GLY A 1 84 ? 8.926 -8.746 -17.831 1.00 78.88 84 GLY A N 1
ATOM 677 C CA . GLY A 1 84 ? 8.612 -8.818 -19.258 1.00 78.88 84 GLY A CA 1
ATOM 678 C C . GLY A 1 84 ? 9.483 -7.883 -20.096 1.00 78.88 84 GLY A C 1
ATOM 679 O O . GLY A 1 84 ? 10.094 -8.331 -21.067 1.00 78.88 84 GLY A O 1
ATOM 680 N N . ASP A 1 85 ? 9.620 -6.627 -19.671 1.00 74.12 85 ASP A N 1
ATOM 681 C CA . ASP A 1 85 ? 10.468 -5.638 -20.343 1.00 74.12 85 ASP A CA 1
ATOM 682 C C . ASP A 1 85 ? 11.934 -6.096 -20.378 1.00 74.12 85 ASP A C 1
ATOM 684 O O . ASP A 1 85 ? 12.579 -6.062 -21.426 1.00 74.12 85 ASP A O 1
ATOM 688 N N . VAL A 1 86 ? 12.462 -6.600 -19.255 1.00 70.94 86 VAL A N 1
ATOM 689 C CA . VAL A 1 86 ? 13.836 -7.128 -19.180 1.00 70.94 86 VAL A CA 1
ATOM 690 C C . VAL A 1 86 ? 14.027 -8.332 -20.107 1.00 70.94 86 VAL A C 1
ATOM 692 O O . VAL A 1 86 ? 15.035 -8.411 -20.812 1.00 70.94 86 VAL A O 1
ATOM 695 N N . GLN A 1 87 ? 13.069 -9.263 -20.150 1.00 76.38 87 GLN A N 1
ATOM 696 C CA . GLN A 1 87 ? 13.126 -10.399 -21.075 1.00 76.38 87 GLN A CA 1
ATOM 697 C C . GLN A 1 87 ? 13.116 -9.953 -22.539 1.00 76.38 87 GLN A C 1
ATOM 699 O O . GLN A 1 87 ? 13.809 -10.549 -23.366 1.00 76.38 87 GLN A O 1
ATOM 704 N N . GLU A 1 88 ? 12.356 -8.911 -22.874 1.00 75.88 88 GLU A N 1
ATOM 705 C CA . GLU A 1 88 ? 12.329 -8.371 -24.229 1.00 75.88 88 GLU A CA 1
ATOM 706 C C . GLU A 1 88 ? 13.682 -7.767 -24.627 1.00 75.88 88 GLU A C 1
ATOM 708 O O . GLU A 1 88 ? 14.174 -8.046 -25.722 1.00 75.88 88 GLU A O 1
ATOM 713 N N . VAL A 1 89 ? 14.323 -7.017 -23.726 1.00 72.38 89 VAL A N 1
ATOM 714 C CA . VAL A 1 89 ? 15.675 -6.472 -23.940 1.00 72.38 89 VAL A CA 1
ATOM 715 C C . VAL A 1 89 ? 16.687 -7.594 -24.186 1.00 72.38 89 VAL A C 1
ATOM 717 O O . VAL A 1 89 ? 17.458 -7.535 -25.146 1.00 72.38 89 VAL A O 1
ATOM 720 N N . ILE A 1 90 ? 16.648 -8.658 -23.377 1.00 70.94 90 ILE A N 1
ATOM 721 C CA . ILE A 1 90 ? 17.525 -9.829 -23.545 1.00 70.94 90 ILE A CA 1
ATOM 722 C C . ILE A 1 90 ? 17.285 -10.508 -24.902 1.00 70.94 90 ILE A C 1
ATOM 724 O O . ILE A 1 90 ? 18.247 -10.859 -25.592 1.00 70.94 90 ILE A O 1
ATOM 728 N N . ARG A 1 91 ? 16.019 -10.670 -25.315 1.00 73.00 91 ARG A N 1
ATOM 729 C CA . ARG A 1 91 ? 15.650 -11.288 -26.600 1.00 73.00 91 ARG A CA 1
ATOM 730 C C . ARG A 1 91 ? 16.126 -10.459 -27.798 1.00 73.00 91 ARG A C 1
ATOM 732 O O . ARG A 1 91 ? 16.661 -11.016 -28.752 1.00 73.00 91 ARG A O 1
ATOM 739 N N . ARG A 1 92 ? 15.968 -9.133 -27.753 1.00 70.31 92 ARG A N 1
ATOM 740 C CA . ARG A 1 92 ? 16.448 -8.228 -28.814 1.00 70.31 92 ARG A CA 1
ATOM 741 C C . ARG A 1 92 ? 17.973 -8.283 -28.941 1.00 70.31 92 ARG A C 1
ATOM 743 O O . ARG A 1 92 ? 18.487 -8.498 -30.033 1.00 70.31 92 ARG A O 1
ATOM 750 N N . GLY A 1 93 ? 18.686 -8.209 -27.814 1.00 66.56 93 GLY A N 1
ATOM 751 C CA . GLY A 1 93 ? 20.150 -8.272 -27.804 1.00 66.56 93 GLY A CA 1
ATOM 752 C C . GLY A 1 93 ? 20.733 -9.605 -28.293 1.00 66.56 93 GLY A C 1
ATOM 753 O O . GLY A 1 93 ? 21.838 -9.621 -28.831 1.00 66.56 93 GLY A O 1
ATOM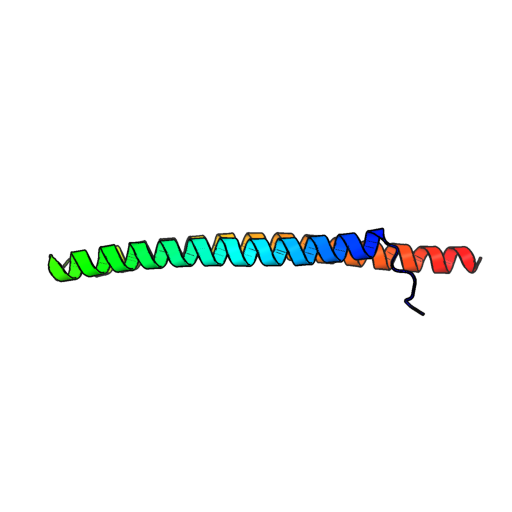 754 N N . SER A 1 94 ? 20.004 -10.715 -28.139 1.00 62.47 94 SER A N 1
ATOM 755 C CA . SER A 1 94 ? 20.411 -12.028 -28.665 1.00 62.47 94 SER A CA 1
ATOM 756 C C . SER A 1 94 ? 20.112 -12.188 -30.163 1.00 62.47 94 SER A C 1
ATOM 758 O O . SER A 1 94 ? 20.957 -12.712 -30.886 1.00 62.47 94 SER A O 1
ATOM 760 N N . GLY A 1 95 ? 18.985 -11.661 -30.658 1.00 60.00 95 GLY A N 1
ATOM 761 C CA . GLY A 1 95 ? 18.658 -11.663 -32.093 1.00 60.00 95 GLY A CA 1
ATOM 762 C C . GLY A 1 95 ? 19.599 -10.800 -32.948 1.00 60.00 95 GLY A C 1
ATOM 763 O O . GLY A 1 95 ? 19.996 -11.207 -34.042 1.00 60.00 95 GLY A O 1
ATOM 764 N N . ASP A 1 96 ? 20.032 -9.648 -32.429 1.00 54.28 96 ASP A N 1
ATOM 765 C CA . ASP A 1 96 ? 21.010 -8.786 -33.111 1.00 54.28 96 ASP A CA 1
ATOM 766 C C . ASP A 1 96 ? 22.392 -9.454 -33.238 1.00 54.28 96 ASP A C 1
ATOM 768 O O . ASP A 1 96 ? 23.129 -9.204 -34.195 1.00 54.28 96 ASP A O 1
ATOM 772 N N . GLN A 1 97 ? 22.739 -10.347 -32.304 1.00 52.94 97 GLN A N 1
ATOM 773 C CA . GLN A 1 97 ? 24.019 -11.056 -32.294 1.00 52.94 97 GLN A CA 1
ATOM 774 C C . GLN A 1 97 ? 24.087 -12.180 -33.343 1.00 52.94 97 GLN A C 1
ATOM 776 O O . GLN A 1 97 ? 25.153 -12.421 -33.911 1.00 52.94 97 GLN A O 1
ATOM 781 N N . GLU A 1 98 ? 22.966 -12.849 -33.633 1.00 54.19 98 GLU A N 1
ATOM 782 C CA . GLU A 1 98 ? 22.881 -13.862 -34.697 1.00 54.19 98 GLU A CA 1
ATOM 783 C C . GLU A 1 98 ? 22.837 -13.241 -36.097 1.00 54.19 98 GLU A C 1
ATOM 785 O O . GLU A 1 98 ? 23.418 -13.796 -37.031 1.00 54.19 98 GLU A O 1
ATOM 790 N N . ARG A 1 99 ? 22.212 -12.066 -36.252 1.00 51.44 99 ARG A N 1
ATOM 791 C CA . ARG A 1 99 ? 22.107 -11.369 -37.546 1.00 51.44 99 ARG A CA 1
ATOM 792 C C . ARG A 1 99 ? 23.442 -10.818 -38.054 1.00 51.44 99 ARG A C 1
ATOM 794 O O . ARG A 1 99 ? 23.606 -10.687 -39.256 1.00 51.44 99 ARG A O 1
ATOM 801 N N . PHE A 1 100 ? 24.382 -10.514 -37.158 1.00 48.53 100 PHE A N 1
ATOM 802 C CA . PHE A 1 100 ? 25.744 -10.081 -37.504 1.00 48.53 100 PHE A CA 1
ATOM 803 C C . PHE A 1 100 ? 26.705 -11.260 -37.759 1.00 48.53 100 PHE A C 1
ATOM 805 O O . PHE A 1 100 ? 27.834 -11.060 -38.200 1.00 48.53 100 PHE A O 1
ATOM 812 N N . ARG A 1 101 ? 26.285 -12.494 -37.443 1.00 50.25 101 ARG A N 1
ATOM 813 C CA . ARG A 1 101 ? 27.085 -13.720 -37.613 1.00 50.25 101 ARG A CA 1
ATOM 814 C C . ARG A 1 101 ? 26.723 -14.511 -38.882 1.00 50.25 101 ARG A C 1
ATOM 816 O O . ARG A 1 101 ? 27.319 -15.560 -39.115 1.00 50.25 101 ARG A O 1
ATOM 823 N N . ARG A 1 102 ? 25.764 -14.027 -39.674 1.00 47.59 102 ARG A N 1
ATOM 824 C CA . ARG A 1 102 ? 25.489 -14.450 -41.056 1.00 47.59 102 ARG A CA 1
ATOM 825 C C . ARG A 1 102 ? 25.977 -13.371 -42.010 1.00 47.59 102 ARG A C 1
ATOM 827 O O . ARG A 1 102 ? 26.426 -13.757 -43.106 1.00 47.59 102 ARG A O 1
#

Mean predicted aligned error: 11.38 Å

Secondary structure (DSSP, 8-state):
------HHHHHHHHHHHHHHHHHHHHHHHHHHHHHHHHHHHHHHHHHH-SSSHHHHHHHHHHHHHHHHHHHHHHHHHHHHHHHHHHHHHHHHHHHHHHHT--

Nearest PDB structures (foldseek):
  4yn0-assembly1_B  TM=8.676E-01  e=1.941E+00  Mus musculus
  3nyl-assembly1_A-2  TM=8.938E-01  e=1.941E+00  Homo sapiens
  3umk-assembly1_A  TM=8.839E-01  e=4.180E+00  Homo sapiens

pLDDT: mean 71.02, std 10.19, range [39.88, 85.75]

Organism: Knipowitschia caucasica (NCBI:txid637954)

Radius of gyration: 23.19 Å; Cα contacts (8 Å, |Δi|>4): 35; chains: 1; bounding box: 49×20×69 Å

Sequence (102 aa):
MFRRCSGDDQERFRRCSGGVQELFRSCSGVVQEVFRRSSGVVQELFRRCSGGVQEVFRSCSGVVQEVFRRCSEGFWEMFRRCLGDVQEVIRRGSGDQERFRR

Foldseek 3Di:
DPPDPDPVNVVLVVVLVVVLVVLVVVLVVVLVVLVVVLVVVLVVDVVPDPPCNPVSVVVSVVVNVVSVVVSVVVNVVSVVVSVVSVVVVVVVVVVVVVVVVD